Protein AF-A0A970DGM4-F1 (afdb_monomer)

Structure (mmCIF, N/CA/C/O backbone):
data_AF-A0A970DGM4-F1
#
_entry.id   AF-A0A970DGM4-F1
#
loop_
_atom_site.group_PDB
_atom_site.id
_atom_site.type_symbol
_atom_site.label_atom_id
_atom_site.label_alt_id
_atom_site.label_comp_id
_atom_site.label_asym_id
_atom_site.label_entity_id
_atom_site.label_seq_id
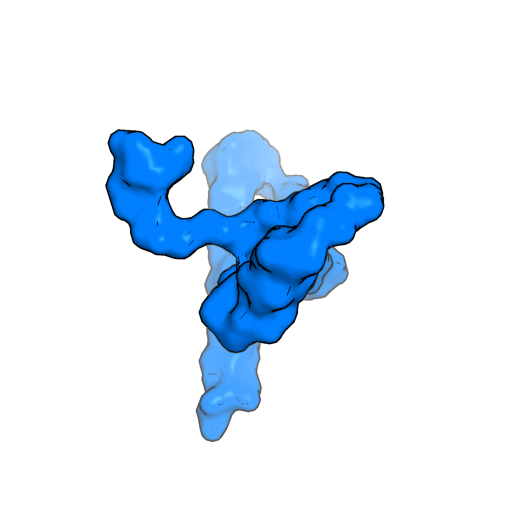_atom_site.pdbx_PDB_ins_code
_atom_site.Cartn_x
_atom_site.Cartn_y
_atom_site.Cartn_z
_atom_site.occupancy
_atom_site.B_iso_or_equiv
_atom_site.auth_seq_id
_atom_site.auth_comp_id
_atom_site.auth_asym_id
_atom_site.auth_atom_id
_atom_site.pdbx_PDB_model_num
ATOM 1 N N . LEU A 1 1 ? -22.183 -0.528 -0.790 1.00 78.75 1 LEU A N 1
ATOM 2 C CA . LEU A 1 1 ? -21.047 -1.462 -0.529 1.00 78.75 1 LEU A CA 1
ATOM 3 C C . LEU A 1 1 ? -21.527 -2.782 0.054 1.00 78.75 1 LEU A C 1
ATOM 5 O O . LEU A 1 1 ? -21.208 -3.816 -0.512 1.00 78.75 1 LEU A O 1
ATOM 9 N N . LYS A 1 2 ? -22.300 -2.766 1.148 1.00 76.56 2 LYS A N 1
ATOM 10 C CA . LYS A 1 2 ? -22.934 -3.994 1.652 1.00 76.56 2 LYS A CA 1
ATOM 11 C C . LYS A 1 2 ? -23.931 -4.577 0.648 1.00 76.56 2 LYS A C 1
ATOM 13 O O . LYS A 1 2 ? -23.893 -5.773 0.408 1.00 76.56 2 LYS A O 1
ATOM 18 N N . ASP A 1 3 ? -24.680 -3.711 -0.030 1.00 86.88 3 ASP A N 1
ATOM 19 C CA . ASP A 1 3 ? -25.631 -4.103 -1.085 1.00 86.88 3 ASP A CA 1
ATOM 20 C C . ASP A 1 3 ? -24.930 -4.654 -2.339 1.00 86.88 3 ASP A C 1
ATOM 22 O O . ASP A 1 3 ? -25.536 -5.347 -3.140 1.00 86.88 3 ASP A O 1
ATOM 26 N N . ALA A 1 4 ? -23.619 -4.411 -2.469 1.00 91.12 4 ALA A N 1
ATOM 27 C CA . ALA A 1 4 ? -22.762 -5.006 -3.496 1.00 91.12 4 ALA A CA 1
ATOM 28 C C . ALA A 1 4 ? -22.091 -6.317 -3.022 1.00 91.12 4 ALA A C 1
ATOM 30 O O . ALA A 1 4 ? -21.104 -6.755 -3.605 1.00 91.12 4 ALA A O 1
ATOM 31 N N . GLY A 1 5 ? -22.552 -6.909 -1.913 1.00 94.12 5 GLY A N 1
ATOM 32 C CA . GLY A 1 5 ? -22.030 -8.167 -1.367 1.00 94.12 5 GLY A CA 1
ATOM 33 C C . GLY A 1 5 ? -20.717 -8.053 -0.579 1.00 94.12 5 GLY A C 1
ATOM 34 O O . GLY A 1 5 ? -20.129 -9.069 -0.198 1.00 94.12 5 GLY A O 1
ATOM 35 N N . VAL A 1 6 ? -20.225 -6.840 -0.291 1.00 92.31 6 VAL A N 1
ATOM 36 C CA . VAL A 1 6 ? -18.956 -6.660 0.433 1.00 92.31 6 VAL A CA 1
ATOM 37 C C . VAL A 1 6 ? -19.124 -7.000 1.916 1.00 92.31 6 VAL A C 1
ATOM 39 O O . VAL A 1 6 ? -19.712 -6.242 2.689 1.00 92.31 6 VAL A O 1
ATOM 42 N N . LYS A 1 7 ? -18.528 -8.124 2.332 1.00 91.19 7 LYS A N 1
ATOM 43 C CA . LYS A 1 7 ? -18.629 -8.675 3.697 1.00 91.19 7 LYS A CA 1
ATOM 44 C C . LYS A 1 7 ? -18.037 -7.767 4.782 1.00 91.19 7 LYS A C 1
ATOM 46 O O . LYS A 1 7 ? -18.572 -7.694 5.886 1.00 91.19 7 LYS A O 1
ATOM 51 N N . LYS A 1 8 ? -16.915 -7.092 4.503 1.00 92.62 8 LYS A N 1
ATOM 52 C CA . LYS A 1 8 ? -16.202 -6.234 5.466 1.00 92.62 8 LYS A CA 1
ATOM 53 C C . LYS A 1 8 ? -15.740 -4.945 4.798 1.00 92.62 8 LYS A C 1
ATOM 55 O O . LYS A 1 8 ? -14.980 -4.982 3.839 1.00 92.62 8 LYS A O 1
ATOM 60 N N . VAL A 1 9 ? -16.169 -3.808 5.342 1.00 92.94 9 VAL A N 1
ATOM 61 C CA . VAL A 1 9 ? -15.807 -2.470 4.852 1.00 92.94 9 VAL A CA 1
ATOM 62 C C . VAL A 1 9 ? -15.009 -1.747 5.933 1.00 92.94 9 VAL A C 1
ATOM 64 O O . VAL A 1 9 ? -15.520 -1.512 7.028 1.00 92.94 9 VAL A O 1
ATOM 67 N N . ALA A 1 10 ? -13.764 -1.386 5.622 1.00 94.12 10 ALA A N 1
ATOM 68 C CA . ALA A 1 10 ? -12.828 -0.761 6.559 1.00 94.12 10 ALA A CA 1
ATOM 69 C C . ALA A 1 10 ? -12.450 0.673 6.151 1.00 94.12 10 ALA A C 1
ATOM 71 O O . ALA A 1 10 ? -11.277 1.002 5.987 1.00 94.12 10 ALA A O 1
ATOM 72 N N . ILE A 1 11 ? -13.458 1.526 5.961 1.00 93.69 11 ILE A N 1
ATOM 73 C CA . ILE A 1 11 ? -13.281 2.955 5.656 1.00 93.69 11 ILE A CA 1
ATOM 74 C C . ILE A 1 11 ? -13.353 3.732 6.973 1.00 93.69 11 ILE A C 1
ATOM 76 O O . ILE A 1 11 ? -14.440 3.760 7.540 1.00 93.69 11 ILE A O 1
ATOM 80 N N . PRO A 1 12 ? -12.271 4.333 7.503 1.00 93.19 12 PRO A N 1
ATOM 81 C CA . PRO A 1 12 ? -12.316 5.074 8.767 1.00 93.19 12 PRO A CA 1
ATOM 82 C C . PRO A 1 12 ? -13.241 6.294 8.698 1.00 93.19 12 PRO A C 1
ATOM 84 O O . PRO A 1 12 ? -13.252 7.014 7.701 1.00 93.19 12 PRO A O 1
ATOM 87 N N . ALA A 1 13 ? -13.996 6.549 9.767 1.00 93.69 13 ALA A N 1
ATOM 88 C CA . ALA A 1 13 ? -14.789 7.766 9.891 1.00 93.69 13 ALA A CA 1
ATOM 89 C C . ALA A 1 13 ? -13.878 8.972 10.180 1.00 93.69 13 ALA A C 1
ATOM 91 O O . ALA A 1 13 ? -12.937 8.874 10.974 1.00 93.69 13 ALA A O 1
ATOM 92 N N . LYS A 1 14 ? -14.173 10.112 9.547 1.00 93.38 14 LYS A N 1
ATOM 93 C CA . LYS A 1 14 ? -13.522 11.401 9.826 1.00 93.38 14 LYS A C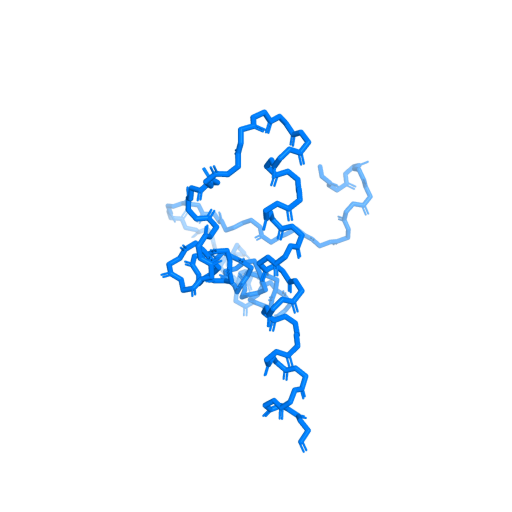A 1
ATOM 94 C C . LYS A 1 14 ? -14.266 12.131 10.955 1.00 93.38 14 LYS A C 1
ATOM 96 O O . LYS A 1 14 ? -15.474 11.970 11.090 1.00 93.38 14 LYS A O 1
ATOM 101 N N . GLY A 1 15 ? -13.557 12.946 11.737 1.00 92.38 15 GLY A N 1
ATOM 102 C CA . GLY A 1 15 ? -14.154 13.760 12.806 1.00 92.38 15 GLY A CA 1
ATOM 103 C C . GLY A 1 15 ? -14.523 12.981 14.078 1.00 92.38 15 GLY A C 1
ATOM 104 O O . GLY A 1 15 ? -13.971 11.911 14.352 1.00 92.38 15 GLY A O 1
ATOM 105 N N . LYS A 1 16 ? -15.438 13.545 14.884 1.00 92.88 16 LYS A N 1
ATOM 106 C CA . LYS A 1 16 ? -15.880 12.960 16.161 1.00 92.88 16 LYS A CA 1
ATOM 107 C C . LYS A 1 16 ? -16.678 11.679 15.908 1.00 92.88 16 LYS A C 1
ATOM 109 O O . LYS A 1 16 ? -17.685 11.683 15.207 1.00 92.88 16 LYS A O 1
ATOM 114 N N . LYS A 1 17 ? -16.225 10.576 16.502 1.00 93.62 17 LYS A N 1
ATOM 115 C CA . LYS A 1 17 ? -16.815 9.245 16.316 1.00 93.62 17 LYS A CA 1
ATOM 116 C C . LYS A 1 17 ? -17.820 8.949 17.422 1.00 93.62 17 LYS A C 1
ATOM 118 O O . LYS A 1 17 ? -17.584 9.281 18.582 1.00 93.62 17 LYS A O 1
ATOM 123 N N . SER A 1 18 ? -18.906 8.259 17.080 1.00 95.06 18 SER A N 1
ATOM 124 C CA . SER A 1 18 ? -19.773 7.643 18.087 1.00 95.06 18 SER A CA 1
ATOM 125 C C . SER A 1 18 ? -19.035 6.514 18.822 1.00 95.06 18 SER A C 1
ATOM 127 O O . SER A 1 18 ? -18.020 5.991 18.338 1.00 95.06 18 SER A O 1
ATOM 129 N N . LYS A 1 19 ? -19.548 6.105 19.990 1.00 95.00 19 LYS A N 1
ATOM 130 C CA . LYS A 1 19 ? -18.980 4.993 20.770 1.00 95.00 19 LYS A CA 1
ATOM 131 C C . LYS A 1 19 ? -18.963 3.692 19.959 1.00 95.00 19 LYS A C 1
ATOM 133 O O . LYS A 1 19 ? -17.895 3.118 19.761 1.00 95.00 19 LYS A O 1
ATOM 138 N N . ALA A 1 20 ? -20.104 3.328 19.369 1.00 94.69 20 ALA A N 1
ATOM 139 C CA . ALA A 1 20 ? -20.239 2.147 18.514 1.00 94.69 20 ALA A CA 1
ATOM 140 C C . ALA A 1 20 ? -19.262 2.168 17.326 1.00 94.69 20 ALA A C 1
ATOM 142 O O . ALA A 1 20 ? -18.647 1.156 16.983 1.00 94.69 20 ALA A O 1
ATOM 143 N N . ARG A 1 21 ? -19.056 3.343 16.709 1.00 95.00 21 ARG A N 1
ATOM 144 C CA . ARG A 1 21 ? -18.094 3.468 15.613 1.00 95.00 21 ARG A CA 1
ATOM 145 C C . ARG A 1 21 ? -16.659 3.265 16.085 1.00 95.00 21 ARG A C 1
ATOM 147 O O . ARG A 1 21 ? -15.879 2.595 15.414 1.00 95.00 21 ARG A O 1
ATOM 154 N N . SER A 1 22 ? -16.318 3.833 17.234 1.00 94.94 22 SER A N 1
ATOM 155 C CA . SER A 1 22 ? -14.986 3.706 17.822 1.00 94.94 22 SER A CA 1
ATOM 156 C C . SER A 1 22 ? -14.659 2.256 18.185 1.00 94.94 22 SER A C 1
ATOM 158 O O . SER A 1 22 ? -13.537 1.812 17.955 1.00 94.94 22 SER A O 1
ATOM 160 N N . GLU A 1 23 ? -15.626 1.502 18.705 1.00 96.31 23 GLU A N 1
ATOM 161 C CA . GLU A 1 23 ? -15.479 0.073 19.013 1.00 96.31 23 GLU A CA 1
ATOM 162 C C . GLU A 1 23 ? -15.279 -0.766 17.744 1.00 96.31 23 GLU A C 1
ATOM 164 O O . GLU A 1 23 ? -14.349 -1.573 17.676 1.00 96.31 23 GLU A O 1
ATOM 169 N N . LEU A 1 24 ? -16.063 -0.508 16.690 1.00 95.31 24 LEU A N 1
ATOM 170 C CA . LEU A 1 24 ? -15.891 -1.160 15.390 1.00 95.31 24 LEU A CA 1
ATOM 171 C C . LEU A 1 24 ? -14.487 -0.923 14.812 1.00 95.31 24 LEU A C 1
ATOM 173 O O . LEU A 1 24 ? -13.834 -1.871 14.376 1.00 95.31 24 LEU A O 1
ATOM 177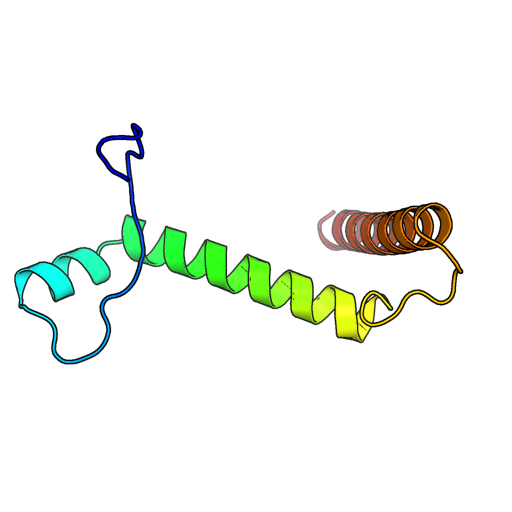 N N . GLU A 1 25 ? -13.992 0.316 14.827 1.00 96.19 25 GLU A N 1
ATOM 178 C CA . GLU A 1 25 ? -12.665 0.645 14.285 1.00 96.19 25 GLU A CA 1
ATOM 179 C C . GLU A 1 25 ? -11.509 0.085 15.127 1.00 96.19 25 GLU A C 1
ATOM 181 O O . GLU A 1 25 ? -10.420 -0.164 14.604 1.00 96.19 25 GLU A O 1
ATOM 186 N N . LYS A 1 26 ? -11.740 -0.163 16.422 1.00 95.88 26 LYS A N 1
ATOM 187 C CA . LYS A 1 26 ? -10.791 -0.847 17.314 1.00 95.88 26 LYS A CA 1
ATOM 188 C C . LYS A 1 26 ? -10.768 -2.363 17.112 1.00 95.88 26 LYS A C 1
ATOM 190 O O . LYS A 1 26 ? -9.804 -3.003 17.538 1.00 95.88 26 LYS A O 1
ATOM 195 N N . SER A 1 27 ? -11.773 -2.938 16.451 1.00 97.25 27 SER A N 1
ATOM 196 C CA . SER A 1 27 ? -11.825 -4.376 16.194 1.00 97.25 27 SER A CA 1
ATOM 197 C C . SER A 1 27 ? -10.611 -4.863 15.392 1.00 97.25 27 SER A C 1
ATOM 199 O O . SER A 1 27 ? -10.062 -4.169 14.528 1.00 97.25 27 SER A O 1
ATOM 201 N N . ARG A 1 28 ? -10.184 -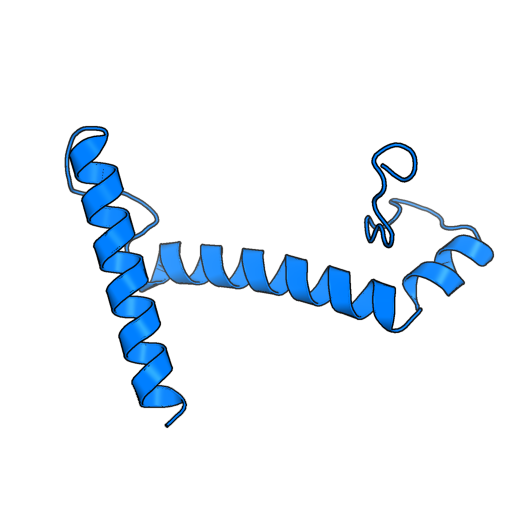6.101 15.664 1.00 97.25 28 ARG A N 1
ATOM 202 C CA . ARG A 1 28 ? -8.988 -6.693 15.045 1.00 97.25 28 ARG A CA 1
ATOM 203 C C . ARG A 1 28 ? -9.084 -6.731 13.518 1.00 97.25 28 ARG A C 1
ATOM 205 O O . ARG A 1 28 ? -8.120 -6.382 12.838 1.00 97.25 28 ARG A O 1
ATOM 212 N N . TRP A 1 29 ? -10.239 -7.128 12.980 1.00 96.81 29 TRP A N 1
ATOM 213 C CA . TRP A 1 29 ? -10.433 -7.253 11.534 1.00 96.81 29 TRP A CA 1
ATOM 214 C C . TRP A 1 29 ? -10.391 -5.890 10.833 1.00 96.81 29 TRP A C 1
ATOM 216 O O . TRP A 1 29 ? -9.803 -5.783 9.759 1.00 96.81 29 TRP A O 1
ATOM 226 N N . PHE A 1 30 ? -10.950 -4.842 11.448 1.00 97.44 30 PHE A N 1
ATOM 227 C CA . PHE A 1 30 ? -10.949 -3.500 10.871 1.00 97.44 30 PHE A CA 1
ATOM 228 C C . PHE A 1 30 ? -9.521 -2.960 10.787 1.00 97.44 30 PHE A C 1
ATOM 230 O O . PHE A 1 30 ? -9.072 -2.528 9.725 1.00 97.44 30 PHE A O 1
ATOM 237 N N . ARG A 1 31 ? -8.761 -3.067 11.885 1.00 96.81 31 ARG A N 1
ATOM 238 C CA . ARG A 1 31 ? -7.355 -2.635 11.937 1.00 96.81 31 ARG A CA 1
ATOM 239 C C . ARG A 1 31 ? -6.481 -3.416 10.959 1.00 96.81 31 ARG A C 1
ATOM 241 O O . ARG A 1 31 ? -5.589 -2.828 10.358 1.00 96.81 31 ARG A O 1
ATOM 248 N N . SER A 1 32 ? -6.731 -4.713 10.782 1.00 97.12 32 SER A N 1
ATOM 249 C CA . SER A 1 32 ? -6.015 -5.542 9.805 1.00 97.12 32 SER A CA 1
ATOM 250 C C . SER A 1 32 ? -6.232 -5.048 8.370 1.00 97.12 32 SER A C 1
ATOM 252 O O . SER A 1 32 ? -5.252 -4.820 7.665 1.00 97.12 32 SER A O 1
ATOM 254 N N . LEU A 1 33 ? -7.477 -4.774 7.968 1.00 96.62 33 LEU A N 1
ATOM 255 C CA . LEU A 1 33 ? -7.776 -4.244 6.632 1.00 96.62 33 LEU A CA 1
ATOM 256 C C . LEU A 1 33 ? -7.175 -2.850 6.403 1.00 96.62 33 LEU A C 1
ATOM 258 O O . LEU A 1 33 ? -6.615 -2.585 5.341 1.00 96.62 33 LEU A O 1
ATOM 262 N N . VAL A 1 34 ? -7.232 -1.966 7.405 1.00 96.44 34 VAL A N 1
ATOM 263 C CA . VAL A 1 34 ? -6.605 -0.635 7.311 1.00 96.44 34 VAL A CA 1
ATOM 264 C C . VAL A 1 34 ? -5.086 -0.745 7.167 1.00 96.44 34 VAL A C 1
ATOM 266 O O . VAL A 1 34 ? -4.509 -0.054 6.329 1.00 96.44 34 VAL A O 1
ATOM 269 N N . ARG A 1 35 ? -4.434 -1.623 7.941 1.00 96.75 35 ARG A N 1
ATOM 270 C CA . ARG A 1 35 ? -2.987 -1.878 7.832 1.00 96.75 35 ARG A CA 1
ATOM 271 C C . ARG A 1 35 ? -2.613 -2.438 6.466 1.00 96.75 35 ARG A C 1
ATOM 273 O O . ARG A 1 35 ? -1.631 -1.989 5.891 1.00 96.75 35 ARG A O 1
ATOM 280 N N . TRP A 1 36 ? -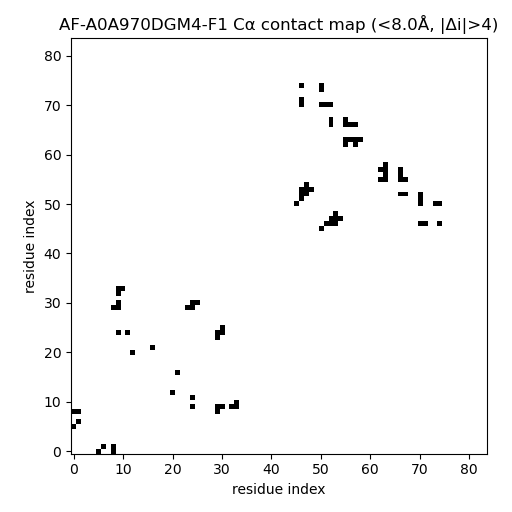3.402 -3.368 5.936 1.00 96.12 36 TRP A N 1
ATOM 281 C CA . TRP A 1 36 ? -3.190 -3.921 4.599 1.00 96.12 36 TRP A CA 1
ATOM 282 C C . TRP A 1 36 ? -3.268 -2.837 3.511 1.00 96.12 36 TRP A C 1
ATOM 284 O O . TRP A 1 36 ? -2.385 -2.752 2.654 1.00 96.12 36 TRP A O 1
ATOM 294 N N . ARG A 1 37 ? -4.264 -1.940 3.591 1.00 95.88 37 ARG A N 1
ATOM 295 C CA . ARG A 1 37 ? -4.382 -0.796 2.673 1.00 95.88 37 ARG A CA 1
ATOM 296 C C . ARG A 1 37 ? -3.173 0.137 2.776 1.00 95.88 37 ARG A C 1
ATOM 298 O O . ARG A 1 37 ? -2.556 0.439 1.760 1.00 95.88 37 ARG A O 1
ATOM 305 N N . ALA A 1 38 ? -2.801 0.542 3.990 1.00 96.62 38 ALA A N 1
ATOM 306 C CA . ALA A 1 38 ? -1.634 1.397 4.215 1.00 96.62 38 ALA A CA 1
ATOM 307 C C . ALA A 1 38 ? -0.325 0.738 3.734 1.00 96.62 38 ALA A C 1
ATOM 309 O O . ALA A 1 38 ? 0.534 1.402 3.162 1.00 96.62 38 ALA A O 1
ATOM 310 N N . GLY A 1 39 ? -0.184 -0.580 3.905 1.00 96.69 39 GLY A N 1
ATOM 311 C CA . GLY A 1 39 ? 0.955 -1.342 3.391 1.00 96.69 39 GLY A CA 1
ATOM 312 C C . GLY A 1 39 ? 1.039 -1.335 1.862 1.00 96.69 39 GLY A C 1
ATOM 313 O O . GLY A 1 39 ? 2.132 -1.247 1.306 1.00 96.69 39 GLY A O 1
ATOM 314 N N . SER A 1 40 ? -0.104 -1.359 1.174 1.00 96.06 40 SER A N 1
ATOM 315 C CA . SER A 1 40 ? -0.152 -1.233 -0.288 1.00 96.06 40 SER A CA 1
ATOM 316 C C . SER A 1 40 ? 0.310 0.153 -0.753 1.00 96.06 40 SER A C 1
ATOM 318 O O . SER A 1 40 ? 1.131 0.251 -1.662 1.00 96.06 40 SER A O 1
ATOM 320 N N . GLU A 1 41 ? -0.125 1.222 -0.079 1.00 97.06 41 GLU A N 1
ATOM 321 C CA . GLU A 1 41 ? 0.343 2.594 -0.340 1.00 97.06 41 GLU A CA 1
ATOM 322 C C . GLU A 1 41 ? 1.851 2.735 -0.088 1.00 97.06 41 GLU A C 1
ATOM 324 O O . GLU A 1 41 ? 2.577 3.294 -0.914 1.00 97.06 41 GLU A O 1
ATOM 329 N N . ALA A 1 42 ? 2.352 2.159 1.009 1.00 97.12 42 ALA A N 1
ATOM 330 C CA . ALA A 1 42 ? 3.779 2.134 1.312 1.00 97.12 42 ALA A CA 1
ATOM 331 C C . ALA A 1 42 ? 4.583 1.401 0.225 1.00 97.12 42 ALA A C 1
ATOM 333 O O . ALA A 1 42 ? 5.641 1.885 -0.182 1.00 97.12 42 ALA A O 1
ATOM 334 N N . LYS A 1 43 ? 4.066 0.279 -0.294 1.00 96.38 43 LYS A N 1
ATOM 335 C CA . LYS A 1 43 ? 4.688 -0.471 -1.393 1.00 96.38 43 LYS A CA 1
ATOM 336 C C . LYS A 1 43 ? 4.734 0.345 -2.682 1.00 96.38 43 LYS A C 1
ATOM 338 O O . LYS A 1 43 ? 5.792 0.419 -3.296 1.00 96.38 43 LYS A O 1
ATOM 343 N N . ILE A 1 44 ? 3.642 1.009 -3.061 1.00 96.00 44 ILE A N 1
ATOM 344 C CA . ILE A 1 44 ? 3.629 1.918 -4.221 1.00 96.00 44 ILE A CA 1
ATOM 345 C C . ILE A 1 44 ? 4.692 3.005 -4.036 1.00 96.00 44 ILE A C 1
ATOM 347 O O . ILE A 1 44 ? 5.527 3.222 -4.908 1.00 96.00 44 ILE A O 1
ATOM 351 N N . SER A 1 45 ? 4.721 3.643 -2.869 1.00 97.31 45 SER A N 1
ATOM 352 C CA . SER A 1 45 ? 5.686 4.692 -2.541 1.00 97.31 45 SER A CA 1
ATOM 353 C C . SER A 1 45 ? 7.144 4.211 -2.640 1.00 97.31 45 SER A C 1
ATOM 355 O O . SER A 1 45 ? 8.004 4.910 -3.180 1.00 97.31 45 SER A O 1
ATOM 357 N N . LEU A 1 46 ? 7.421 2.994 -2.165 1.00 96.94 46 LEU A N 1
ATOM 358 C CA . LEU A 1 46 ? 8.718 2.332 -2.300 1.00 96.94 46 LEU A CA 1
ATOM 359 C C . LEU A 1 46 ? 9.082 2.095 -3.769 1.00 96.94 46 LEU A C 1
ATOM 361 O O . LEU A 1 46 ? 10.186 2.449 -4.177 1.00 96.94 46 LEU A O 1
ATOM 365 N N . LEU A 1 47 ? 8.167 1.529 -4.559 1.00 97.31 47 LEU A N 1
ATOM 366 C CA . LEU A 1 47 ? 8.385 1.255 -5.979 1.00 97.31 47 LEU A CA 1
ATOM 367 C C . LEU A 1 47 ? 8.709 2.535 -6.759 1.00 97.31 47 LEU A C 1
ATOM 369 O O . LEU A 1 47 ? 9.643 2.557 -7.558 1.00 97.31 47 LEU A O 1
ATOM 373 N N . LYS A 1 48 ? 8.004 3.633 -6.472 1.00 96.56 48 LYS A N 1
ATOM 374 C CA . LYS A 1 48 ? 8.281 4.932 -7.096 1.00 96.56 48 LYS A CA 1
ATOM 375 C C . LYS A 1 48 ? 9.682 5.445 -6.743 1.00 96.56 48 LYS A C 1
ATOM 377 O O . LYS A 1 48 ? 10.449 5.777 -7.640 1.00 96.56 48 LYS A O 1
ATOM 382 N N . ARG A 1 49 ? 10.049 5.450 -5.454 1.00 96.56 49 ARG A N 1
ATOM 383 C CA . ARG A 1 49 ? 11.324 6.025 -4.976 1.00 96.56 49 ARG A CA 1
ATOM 384 C C . ARG A 1 49 ? 12.564 5.169 -5.228 1.00 96.56 49 ARG A C 1
ATOM 386 O O . ARG A 1 49 ? 13.653 5.720 -5.329 1.00 96.56 49 ARG A O 1
ATOM 393 N N . LYS A 1 50 ? 12.437 3.840 -5.203 1.00 95.69 50 LYS A N 1
ATOM 394 C CA . LYS A 1 50 ? 13.585 2.912 -5.211 1.00 95.69 50 LYS A CA 1
ATOM 395 C C . LYS A 1 50 ? 13.653 2.019 -6.447 1.00 95.69 50 LYS A C 1
ATOM 397 O O . LYS A 1 50 ? 14.721 1.490 -6.716 1.00 95.69 50 LYS A O 1
ATOM 402 N N . TYR A 1 51 ? 12.558 1.877 -7.192 1.00 95.38 51 TYR A N 1
ATOM 403 C CA . TYR A 1 51 ? 12.477 1.007 -8.373 1.00 95.38 51 TYR A CA 1
ATOM 404 C C . TYR A 1 51 ? 12.155 1.780 -9.659 1.00 95.38 51 TYR A C 1
ATOM 406 O O . TYR A 1 51 ? 11.748 1.187 -10.652 1.00 95.38 51 TYR A O 1
ATOM 414 N N . GLY A 1 52 ? 12.308 3.109 -9.652 1.00 94.38 52 GLY A N 1
ATOM 415 C CA . GLY A 1 52 ? 12.161 3.934 -10.855 1.00 94.38 52 GLY A CA 1
ATOM 416 C C . GLY A 1 52 ? 10.735 4.012 -11.410 1.00 94.38 52 GLY A C 1
ATOM 417 O O . GLY A 1 52 ? 10.557 4.414 -12.556 1.00 94.38 52 GLY A O 1
ATOM 418 N N . LEU A 1 53 ? 9.710 3.650 -10.627 1.00 96.56 53 LEU A N 1
ATOM 419 C CA . LEU A 1 53 ? 8.311 3.703 -11.079 1.00 96.56 53 LEU A CA 1
ATOM 420 C C . LEU A 1 53 ? 7.653 5.080 -10.901 1.00 96.56 53 LEU A C 1
ATOM 422 O O . LEU A 1 53 ? 6.448 5.213 -11.097 1.00 96.56 53 LEU A O 1
ATOM 426 N N . ASP A 1 54 ? 8.411 6.109 -10.511 1.00 96.25 54 ASP A N 1
ATOM 427 C CA . ASP A 1 54 ? 7.892 7.481 -10.471 1.00 96.25 54 ASP A CA 1
ATOM 428 C C . ASP A 1 54 ? 7.738 8.089 -11.870 1.00 96.25 54 ASP A C 1
ATOM 430 O O . ASP A 1 54 ? 6.798 8.843 -12.116 1.00 96.25 54 ASP A O 1
ATOM 434 N N . ARG A 1 55 ? 8.611 7.702 -12.808 1.00 94.88 55 ARG A N 1
ATOM 435 C CA . ARG A 1 55 ? 8.574 8.138 -14.204 1.00 94.88 55 ARG A CA 1
ATOM 436 C C . ARG A 1 55 ? 9.103 7.039 -15.122 1.00 94.88 55 ARG A C 1
ATOM 438 O O . ARG A 1 55 ? 10.205 6.545 -14.916 1.00 94.88 55 ARG A O 1
ATOM 445 N N . SER A 1 56 ? 8.346 6.712 -16.169 1.00 95.38 56 SER A N 1
ATOM 446 C CA . SER A 1 56 ? 8.835 5.856 -17.257 1.00 95.38 56 SER A CA 1
ATOM 447 C C . SER A 1 56 ? 9.853 6.611 -18.112 1.00 95.38 56 SER A C 1
ATOM 449 O O . SER A 1 56 ? 9.576 7.731 -18.551 1.00 95.38 56 SER A O 1
ATOM 451 N N . LEU A 1 57 ? 11.010 5.997 -18.378 1.00 93.38 57 LEU A N 1
ATOM 452 C CA . LEU A 1 57 ? 11.966 6.502 -19.375 1.00 93.38 57 LEU A CA 1
ATOM 453 C C . LEU A 1 57 ? 11.627 6.021 -20.796 1.00 93.38 57 LEU A C 1
ATOM 455 O O . LEU A 1 57 ? 12.085 6.605 -21.776 1.00 93.38 57 LEU A O 1
ATOM 459 N N . SER A 1 58 ? 10.786 4.992 -20.918 1.00 94.94 58 SER A N 1
ATOM 460 C CA . SER A 1 58 ? 10.268 4.499 -22.193 1.00 94.94 58 SER A CA 1
ATOM 461 C C . SER A 1 58 ? 9.074 5.334 -22.661 1.00 94.94 58 SER A C 1
ATOM 463 O O . SER A 1 58 ? 8.223 5.732 -21.861 1.00 94.94 58 SER A O 1
ATOM 465 N N . ARG A 1 59 ? 8.997 5.587 -23.973 1.00 95.44 59 ARG A N 1
ATOM 466 C CA . ARG A 1 59 ? 7.936 6.396 -24.593 1.00 95.44 59 ARG A CA 1
ATOM 467 C C . ARG A 1 59 ? 6.704 5.557 -24.937 1.00 95.44 59 ARG A C 1
ATOM 469 O O . ARG A 1 59 ? 6.811 4.384 -25.285 1.00 95.44 59 ARG A O 1
ATOM 476 N N . GLY A 1 60 ? 5.536 6.196 -24.892 1.00 96.75 60 GLY A N 1
ATOM 477 C CA . GLY A 1 60 ? 4.259 5.582 -25.255 1.00 96.75 60 GLY A CA 1
ATOM 478 C C . GLY A 1 60 ? 3.701 4.617 -24.204 1.00 96.75 60 GLY A C 1
ATOM 479 O O . GLY A 1 60 ? 4.346 4.281 -23.208 1.00 96.75 60 GLY A O 1
ATOM 480 N N . HIS A 1 61 ? 2.466 4.170 -24.438 1.00 96.62 61 HIS A N 1
ATOM 481 C CA . HIS A 1 61 ? 1.743 3.283 -23.525 1.00 96.62 61 HIS A CA 1
ATOM 482 C C . HIS A 1 61 ? 2.431 1.918 -23.382 1.00 96.62 61 HIS A C 1
ATOM 484 O O . HIS A 1 61 ? 2.714 1.489 -22.267 1.00 96.62 61 HIS A O 1
ATOM 490 N N . SER A 1 62 ? 2.789 1.288 -24.508 1.00 97.44 62 SER A N 1
ATOM 491 C CA . SER A 1 62 ? 3.505 0.003 -24.521 1.00 97.44 62 SER A CA 1
ATOM 492 C C . SER A 1 62 ? 4.864 0.086 -23.809 1.00 97.44 62 SER A C 1
ATOM 494 O O . SER A 1 62 ? 5.199 -0.769 -22.984 1.00 97.44 62 SER A O 1
ATOM 496 N N . GLY A 1 63 ? 5.609 1.177 -24.032 1.00 97.56 63 GLY A N 1
ATOM 497 C CA . GLY A 1 63 ? 6.859 1.442 -23.319 1.00 97.56 63 GLY A CA 1
ATOM 498 C C . GLY A 1 63 ? 6.650 1.575 -21.809 1.00 97.56 63 GLY A C 1
ATOM 499 O O . GLY A 1 63 ? 7.388 0.978 -21.032 1.00 97.56 63 GLY A O 1
ATOM 500 N N . THR A 1 64 ? 5.606 2.292 -21.387 1.00 97.25 64 THR A N 1
ATOM 501 C CA . THR A 1 64 ? 5.264 2.454 -19.964 1.00 97.25 64 THR A CA 1
ATOM 502 C C . THR A 1 64 ? 4.872 1.129 -19.310 1.00 97.25 64 THR A C 1
ATOM 504 O O . THR A 1 64 ? 5.333 0.842 -18.207 1.00 97.25 64 THR A O 1
ATOM 507 N N . ILE A 1 65 ? 4.066 0.296 -19.980 1.00 97.69 65 ILE A N 1
ATOM 508 C CA . ILE A 1 65 ? 3.712 -1.044 -19.482 1.00 97.69 65 ILE A CA 1
ATOM 509 C C . ILE A 1 65 ? 4.974 -1.881 -19.279 1.00 97.69 65 ILE A C 1
ATOM 511 O O . ILE A 1 65 ? 5.159 -2.467 -18.214 1.00 97.69 65 ILE A O 1
ATOM 515 N N . THR A 1 66 ? 5.859 -1.892 -20.278 1.00 97.44 66 THR A N 1
ATOM 516 C CA . THR A 1 66 ? 7.123 -2.636 -20.224 1.00 97.44 66 THR A CA 1
ATOM 517 C C . THR A 1 66 ? 7.995 -2.148 -19.064 1.00 97.44 66 THR A C 1
ATOM 519 O O . THR A 1 66 ? 8.482 -2.958 -18.278 1.00 97.44 66 THR A O 1
ATOM 522 N N . TRP A 1 67 ? 8.129 -0.8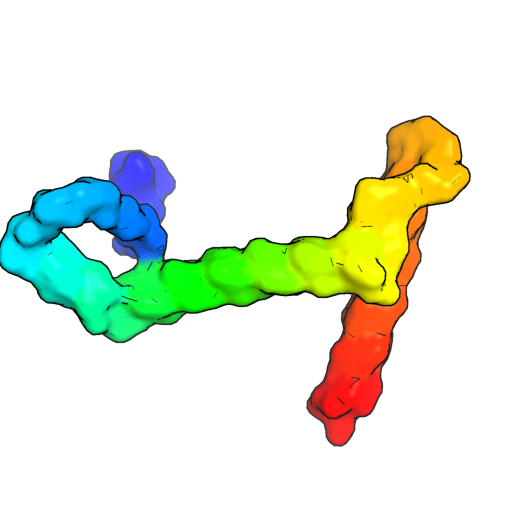28 -18.895 1.00 97.56 67 TRP A N 1
ATOM 523 C CA . TRP A 1 67 ? 8.877 -0.208 -17.796 1.00 97.56 67 TRP A CA 1
ATOM 524 C C . TRP A 1 67 ? 8.349 -0.627 -16.418 1.00 97.56 67 TRP A C 1
ATOM 526 O O . TRP A 1 67 ? 9.115 -1.042 -15.547 1.00 97.56 67 TRP A O 1
ATOM 536 N N . VAL A 1 68 ? 7.027 -0.570 -16.226 1.00 97.25 68 VAL A N 1
ATOM 537 C CA . VAL A 1 68 ? 6.380 -1.006 -14.980 1.00 97.25 68 VAL A CA 1
ATOM 538 C C . VAL A 1 68 ? 6.615 -2.495 -14.740 1.00 97.25 68 VAL A C 1
ATOM 540 O O . VAL A 1 68 ? 6.982 -2.873 -13.627 1.00 97.25 68 VAL A O 1
ATOM 543 N N . GLY A 1 69 ? 6.461 -3.331 -15.770 1.00 97.00 69 GLY A N 1
ATOM 544 C CA . GLY A 1 69 ? 6.699 -4.772 -15.691 1.00 97.00 69 GLY A CA 1
ATOM 545 C C . GLY A 1 69 ? 8.096 -5.105 -15.168 1.00 97.00 69 GLY A C 1
ATOM 546 O O . GLY A 1 69 ? 8.223 -5.862 -14.204 1.00 97.00 69 GLY A O 1
ATOM 547 N N . TRP A 1 70 ? 9.134 -4.472 -15.721 1.00 97.25 70 TRP A N 1
ATOM 548 C CA . TRP A 1 70 ? 10.517 -4.652 -15.265 1.00 97.25 70 TRP A CA 1
ATOM 549 C C . TRP A 1 70 ? 10.743 -4.201 -13.820 1.00 97.25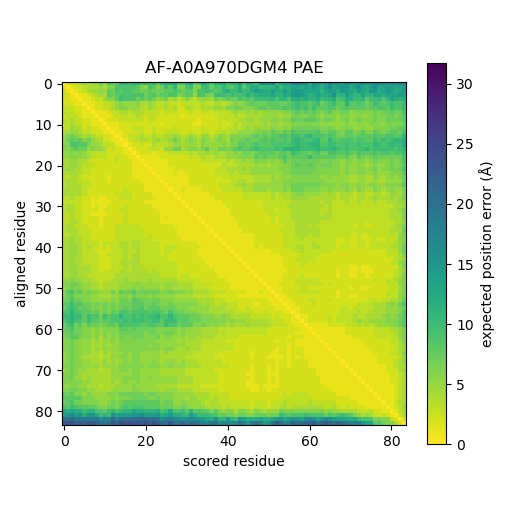 70 TRP A C 1
ATOM 551 O O . TRP A 1 70 ? 11.407 -4.904 -13.051 1.00 97.25 70 TRP A O 1
ATOM 561 N N . GLY A 1 71 ? 10.166 -3.067 -13.413 1.00 96.44 71 GLY A N 1
ATOM 562 C CA . GLY A 1 71 ? 10.270 -2.594 -12.030 1.00 96.44 71 GLY A CA 1
ATOM 563 C C . GLY A 1 71 ? 9.612 -3.547 -11.027 1.00 96.44 71 GLY A C 1
ATOM 564 O O . GLY A 1 71 ? 10.190 -3.831 -9.975 1.00 96.44 71 GLY A O 1
ATOM 565 N N . ILE A 1 72 ? 8.442 -4.102 -11.364 1.00 97.19 72 ILE A N 1
ATOM 566 C CA . ILE A 1 72 ? 7.754 -5.100 -10.531 1.00 97.19 72 ILE A CA 1
ATOM 567 C C . ILE A 1 72 ? 8.519 -6.426 -10.497 1.00 97.19 72 ILE A C 1
ATOM 569 O O . ILE A 1 72 ? 8.673 -6.998 -9.418 1.00 97.19 72 ILE A O 1
ATOM 573 N N . LEU A 1 73 ? 9.034 -6.896 -11.637 1.00 97.25 73 LEU A N 1
ATOM 574 C CA . LEU A 1 73 ? 9.845 -8.114 -11.706 1.00 97.25 73 LEU A CA 1
ATOM 575 C C . LEU A 1 73 ? 11.082 -8.002 -10.807 1.00 97.25 73 LEU A C 1
ATOM 577 O O . LEU A 1 73 ? 11.325 -8.880 -9.982 1.00 97.25 73 LEU A O 1
ATOM 581 N N . THR A 1 74 ? 11.809 -6.889 -10.909 1.00 96.69 74 THR A N 1
ATOM 582 C CA . THR A 1 74 ? 13.003 -6.616 -10.094 1.00 96.69 74 THR A CA 1
ATOM 583 C C . THR A 1 74 ? 12.667 -6.587 -8.604 1.00 96.69 74 THR A C 1
ATOM 585 O O . THR A 1 74 ? 13.354 -7.213 -7.797 1.00 96.69 74 THR A O 1
ATOM 588 N N . TYR A 1 75 ? 11.582 -5.901 -8.226 1.00 96.19 75 TYR A N 1
ATOM 589 C CA . TYR A 1 75 ? 11.099 -5.890 -6.845 1.00 96.19 75 TYR A CA 1
ATOM 590 C C . TYR A 1 75 ? 10.790 -7.305 -6.351 1.00 96.19 75 TYR A C 1
ATOM 592 O O . TYR A 1 75 ? 11.270 -7.699 -5.289 1.00 96.19 75 TYR A O 1
ATOM 600 N N . ASN A 1 76 ? 10.024 -8.091 -7.106 1.00 95.62 76 ASN A N 1
ATOM 601 C CA . ASN A 1 76 ? 9.645 -9.442 -6.699 1.00 95.62 76 ASN A CA 1
ATOM 602 C C . ASN A 1 76 ? 10.863 -10.361 -6.556 1.00 95.62 76 ASN A C 1
ATOM 604 O O . ASN A 1 76 ? 10.948 -11.078 -5.563 1.00 95.62 76 ASN A O 1
ATOM 608 N N . LEU A 1 77 ? 11.824 -10.287 -7.482 1.00 96.19 77 LEU A N 1
ATOM 609 C CA . LEU A 1 77 ? 13.052 -11.081 -7.431 1.00 96.19 77 LEU A CA 1
ATOM 610 C C . LEU A 1 77 ? 13.880 -10.768 -6.178 1.00 96.19 77 LEU A C 1
ATOM 612 O O . LEU A 1 77 ? 14.283 -11.679 -5.458 1.00 96.19 77 LEU A O 1
ATOM 616 N N . LEU A 1 78 ? 14.075 -9.482 -5.864 1.00 94.75 78 LEU A N 1
ATOM 617 C CA . LEU A 1 78 ? 14.794 -9.083 -4.652 1.00 94.75 78 LEU A CA 1
ATOM 618 C C . LEU A 1 78 ? 14.072 -9.509 -3.372 1.00 94.75 78 LEU A C 1
ATOM 620 O O . LEU A 1 78 ? 14.734 -9.861 -2.400 1.00 94.75 78 LEU A O 1
ATOM 624 N N . ASN A 1 79 ? 12.737 -9.475 -3.341 1.00 92.31 79 ASN A N 1
ATOM 625 C CA . ASN A 1 79 ? 12.000 -9.984 -2.183 1.00 92.31 79 ASN A CA 1
ATOM 626 C C . ASN A 1 79 ? 12.126 -11.502 -2.066 1.00 92.31 79 ASN A C 1
ATOM 628 O O . ASN A 1 79 ? 12.333 -11.983 -0.961 1.00 92.31 79 ASN A O 1
ATOM 632 N N . ALA A 1 80 ? 12.046 -12.247 -3.171 1.00 93.69 80 ALA A N 1
ATOM 633 C CA . ALA A 1 80 ? 12.178 -13.701 -3.139 1.00 93.69 80 ALA A CA 1
ATOM 634 C C . ALA A 1 80 ? 13.504 -14.113 -2.481 1.00 93.69 80 ALA A C 1
ATOM 636 O O . ALA A 1 80 ? 13.492 -14.855 -1.509 1.00 93.69 80 ALA A O 1
ATOM 637 N N . VAL A 1 81 ? 14.624 -13.524 -2.910 1.00 94.19 81 VAL A N 1
ATOM 638 C CA . VAL A 1 81 ? 15.955 -13.829 -2.356 1.00 94.19 81 VAL A CA 1
ATOM 639 C C . VAL A 1 81 ? 16.120 -13.370 -0.902 1.00 94.19 81 VAL A C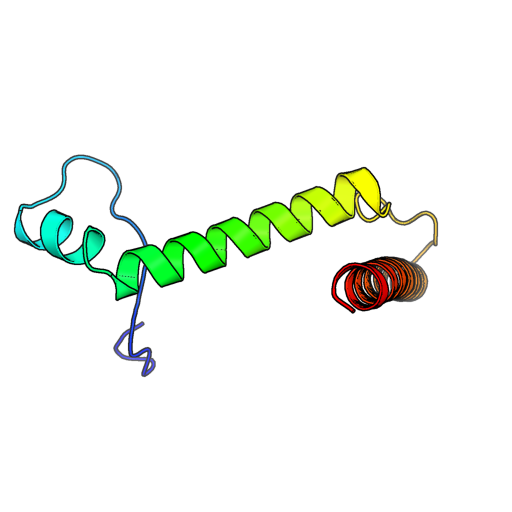 1
ATOM 641 O O . VAL A 1 81 ? 16.831 -14.007 -0.143 1.00 94.19 81 VAL A O 1
ATOM 644 N N . ARG A 1 82 ? 15.484 -12.267 -0.487 1.00 87.31 82 ARG A N 1
ATOM 645 C CA . ARG A 1 82 ? 15.603 -11.740 0.890 1.00 87.31 82 ARG A CA 1
ATOM 646 C C . ARG A 1 82 ? 14.805 -12.518 1.933 1.00 87.31 82 ARG A C 1
ATOM 648 O O . ARG A 1 82 ? 15.063 -12.346 3.120 1.00 87.31 82 ARG A O 1
ATOM 655 N N . TYR A 1 83 ? 13.795 -13.264 1.500 1.00 69.62 83 TYR A N 1
ATOM 656 C CA . TYR A 1 83 ? 12.895 -14.024 2.368 1.00 69.62 83 TYR A CA 1
ATOM 657 C C . TYR A 1 83 ? 13.033 -15.544 2.181 1.00 69.62 83 TYR A C 1
ATOM 659 O O . TYR A 1 83 ? 12.196 -16.284 2.695 1.00 69.62 83 TYR A O 1
ATOM 667 N N . THR A 1 84 ? 14.072 -15.982 1.460 1.00 53.19 84 THR A N 1
ATOM 668 C CA . THR A 1 84 ? 14.599 -17.354 1.520 1.00 53.19 84 THR A CA 1
ATOM 669 C C . THR A 1 84 ? 15.791 -17.362 2.467 1.00 53.19 84 THR A C 1
ATOM 671 O O . THR A 1 84 ? 15.924 -18.344 3.224 1.00 53.19 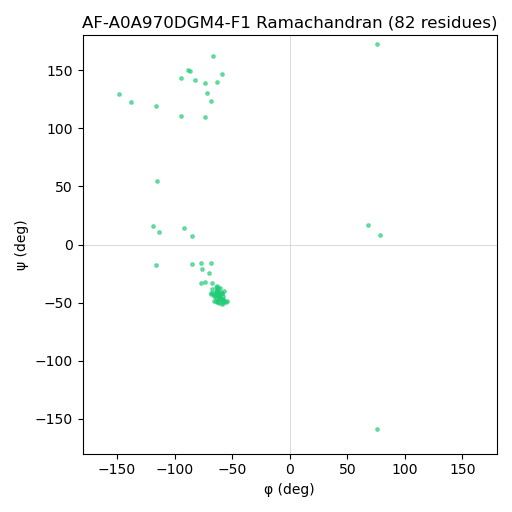84 THR A O 1
#

Radius of gyration: 18.48 Å; Cα contacts (8 Å, |Δi|>4): 46; chains: 1; bounding box: 42×31×46 Å

pLDDT: mean 94.16, std 6.27, range [53.19, 97.69]

Sequence (84 aa):
LKDAGVKKVAIPAKGKKSKARSELEKSRWFRSLVRWRAGSEAKISLLKRKYGLDRSLSRGHSGTITWVGWGILTYNLLNAVRYT

Foldseek 3Di:
DVVVVDPDDQDQDPDDDDPVSVVVCPDPVSVVVVVVVVVVVVVVVCLVPPLVLVDQPADDDVSNVVSVVVSVVVVVVVVVVVVD

Secondary structure (DSSP, 8-state):
-TTTT-S----PPPSSPPHHHHHHHHSHHHHHHHHHHHHHHHHHHHHHHHSSTTS-SS-HHHHHHHHHHHHHHHHHHHHHHHT-

Mean predicted aligned error: 4.44 Å

Solvent-accessible surface area (backbone atoms only — not comparable to full-atom values): 5028 Å² total; per-residue (Å²): 97,64,91,74,70,49,88,78,83,61,78,82,84,78,79,90,72,54,71,71,57,50,54,53,58,66,32,69,69,34,45,51,50,41,50,53,52,53,49,52,54,51,49,52,55,45,38,27,76,74,44,58,63,70,58,66,91,46,70,63,70,70,31,35,51,51,47,50,50,52,33,51,51,54,51,51,52,55,49,53,66,73,75,106